Protein AF-A0A3R7FKB6-F1 (afdb_monomer_lite)

Sequence (105 aa):
MGIDKQRVDQPVPEHQLPFAADQFRVIVQFGAAAAMDGIWGDPGVAADKFTRWLGTHGSQAGAQICLWAEAGERRALVRRWREQPGEEEVFFVLQASAHDQNRSL

Structure (mmCIF, N/CA/C/O backbone):
data_AF-A0A3R7FKB6-F1
#
_entry.id   AF-A0A3R7FKB6-F1
#
loop_
_atom_site.group_PDB
_atom_site.id
_atom_site.type_symbol
_atom_site.label_atom_id
_atom_site.label_alt_id
_atom_site.label_comp_id
_atom_site.label_asym_id
_atom_site.label_entity_id
_atom_site.label_seq_id
_atom_site.pdbx_PDB_ins_code
_atom_site.Cartn_x
_atom_site.Cartn_y
_atom_site.Cartn_z
_atom_site.occupancy
_atom_site.B_iso_or_equiv
_atom_site.auth_seq_id
_atom_site.auth_comp_id
_atom_site.auth_asym_id
_atom_site.auth_atom_id
_atom_site.pdbx_PDB_model_num
ATOM 1 N N . MET A 1 1 ? 16.187 -20.036 -16.014 1.00 36.00 1 MET A N 1
ATOM 2 C CA . MET A 1 1 ? 16.572 -19.038 -14.997 1.00 36.00 1 MET A CA 1
ATOM 3 C C . MET A 1 1 ? 15.276 -18.577 -14.345 1.00 36.00 1 MET A C 1
ATOM 5 O O . MET A 1 1 ? 14.545 -17.801 -14.944 1.00 36.00 1 MET A O 1
ATOM 9 N N . GLY A 1 2 ? 14.881 -19.234 -13.253 1.00 39.19 2 GLY A N 1
ATOM 10 C CA . GLY A 1 2 ? 13.609 -18.964 -12.583 1.00 39.19 2 GLY A CA 1
ATOM 11 C C . GLY A 1 2 ? 13.776 -17.746 -11.692 1.00 39.19 2 GLY A C 1
ATOM 12 O O . GLY A 1 2 ? 14.672 -17.738 -10.856 1.00 39.19 2 GLY A O 1
ATOM 13 N N . ILE A 1 3 ? 12.966 -16.713 -11.904 1.00 45.75 3 ILE A N 1
ATOM 14 C CA . ILE A 1 3 ? 12.882 -15.599 -10.962 1.00 45.75 3 ILE A CA 1
ATOM 15 C C . ILE A 1 3 ? 12.294 -16.200 -9.688 1.00 45.75 3 ILE A C 1
ATOM 17 O O . ILE A 1 3 ? 11.154 -16.673 -9.701 1.00 45.75 3 ILE A O 1
ATOM 21 N N . ASP A 1 4 ? 13.101 -16.264 -8.636 1.00 41.62 4 ASP A N 1
ATOM 22 C CA . ASP A 1 4 ? 12.655 -16.689 -7.322 1.00 41.62 4 ASP A CA 1
ATOM 23 C C . ASP A 1 4 ? 11.637 -15.652 -6.821 1.00 41.62 4 ASP A C 1
ATOM 25 O O . ASP A 1 4 ? 11.969 -14.507 -6.521 1.00 41.62 4 ASP A O 1
ATOM 29 N N . LYS A 1 5 ? 10.352 -16.020 -6.875 1.00 47.97 5 LYS A N 1
ATOM 30 C CA . LYS A 1 5 ? 9.217 -15.180 -6.459 1.00 47.97 5 LYS A CA 1
ATOM 31 C C . LYS A 1 5 ? 9.012 -15.201 -4.936 1.00 47.97 5 LYS A C 1
ATOM 33 O O . LYS A 1 5 ? 7.956 -14.770 -4.471 1.00 47.97 5 LYS A O 1
ATOM 38 N N . GLN A 1 6 ? 9.950 -15.743 -4.157 1.00 45.22 6 GLN A N 1
ATOM 39 C CA . GLN A 1 6 ? 9.856 -15.767 -2.701 1.00 45.22 6 GLN A CA 1
ATOM 40 C C . GLN A 1 6 ? 10.429 -14.439 -2.199 1.00 45.22 6 GLN A C 1
ATOM 42 O O . GLN A 1 6 ? 11.625 -14.198 -2.216 1.00 45.22 6 GLN A O 1
ATOM 47 N N . ARG A 1 7 ? 9.608 -13.470 -1.815 1.00 44.50 7 ARG A N 1
ATOM 48 C CA . ARG A 1 7 ? 8.735 -13.556 -0.651 1.00 44.50 7 ARG A CA 1
ATOM 49 C C . ARG A 1 7 ? 7.666 -12.478 -0.812 1.00 44.50 7 ARG A C 1
ATOM 51 O O . ARG A 1 7 ? 7.950 -11.293 -0.671 1.00 44.50 7 ARG A O 1
ATOM 58 N N . VAL A 1 8 ? 6.431 -12.876 -1.114 1.00 47.88 8 VAL A N 1
ATOM 59 C CA . VAL A 1 8 ? 5.287 -12.034 -0.750 1.00 47.88 8 VAL A CA 1
ATOM 60 C C . VAL A 1 8 ? 5.267 -12.079 0.768 1.00 47.88 8 VAL A C 1
ATOM 62 O O . VAL A 1 8 ? 4.862 -13.087 1.348 1.00 47.88 8 VAL A O 1
ATOM 65 N N . ASP A 1 9 ? 5.826 -11.047 1.396 1.00 48.00 9 ASP A N 1
ATOM 66 C CA . ASP A 1 9 ? 5.759 -10.883 2.840 1.00 48.00 9 ASP A CA 1
ATOM 67 C C . ASP A 1 9 ? 4.288 -11.032 3.249 1.00 48.00 9 ASP A C 1
ATOM 69 O O . ASP A 1 9 ? 3.386 -10.502 2.579 1.00 48.00 9 ASP A O 1
ATOM 73 N N . GLN A 1 10 ? 4.053 -11.910 4.225 1.00 47.09 10 GLN A N 1
ATOM 74 C CA . GLN A 1 10 ? 2.728 -12.380 4.620 1.00 47.09 10 GLN A CA 1
ATOM 75 C C . GLN A 1 10 ? 1.744 -11.208 4.762 1.00 47.09 10 GLN A C 1
ATOM 77 O O . GLN A 1 10 ? 2.153 -10.091 5.081 1.00 47.09 10 GLN A O 1
ATOM 82 N N . PRO A 1 11 ? 0.428 -11.425 4.565 1.00 48.44 11 PRO A N 1
ATOM 83 C CA . PRO A 1 11 ? -0.544 -10.497 5.123 1.00 48.44 11 PRO A CA 1
ATOM 84 C C . PRO A 1 11 ? -0.200 -10.236 6.580 1.00 48.44 11 PRO A C 1
ATOM 86 O O . PRO A 1 11 ? -0.318 -11.148 7.387 1.00 48.44 11 PRO A O 1
ATOM 89 N N . VAL A 1 12 ? 0.230 -9.009 6.892 1.00 51.09 12 VAL A N 1
ATOM 90 C CA . VAL A 1 12 ? 0.241 -8.506 8.262 1.00 51.09 12 VAL A CA 1
ATOM 91 C C . VAL A 1 12 ? -1.210 -8.625 8.729 1.00 51.09 12 VAL A C 1
ATOM 93 O O . VAL A 1 12 ? -2.072 -7.939 8.169 1.00 51.09 12 VAL A O 1
ATOM 96 N N . PRO A 1 13 ? -1.529 -9.556 9.643 1.00 54.84 13 PRO A N 1
ATOM 97 C CA . PRO A 1 13 ? -2.880 -9.671 10.158 1.00 54.84 13 PRO A CA 1
ATOM 98 C C . PRO A 1 13 ? -3.232 -8.360 10.863 1.00 54.84 13 PRO A C 1
ATOM 100 O O . PRO A 1 13 ? -2.374 -7.751 11.496 1.00 54.84 13 PRO A O 1
ATOM 103 N N . GLU A 1 14 ? -4.493 -7.937 10.790 1.00 51.59 14 GLU A N 1
ATOM 104 C CA . GLU A 1 14 ? -4.990 -6.694 11.410 1.00 51.59 14 GLU A CA 1
ATOM 105 C C . GLU A 1 14 ? -4.574 -6.567 12.891 1.00 51.59 14 GLU A C 1
ATOM 107 O O . GLU A 1 14 ? -4.291 -5.476 13.376 1.00 51.59 14 GLU A O 1
ATOM 112 N N . HIS A 1 15 ? -4.423 -7.706 13.579 1.00 51.75 15 HIS A N 1
ATOM 113 C CA . HIS A 1 15 ? -3.933 -7.830 14.956 1.00 51.75 15 HIS A CA 1
ATOM 114 C C . HIS A 1 15 ? -2.479 -7.367 15.199 1.00 51.75 15 HIS A C 1
ATOM 116 O O . HIS A 1 15 ? -2.062 -7.301 16.352 1.00 51.75 15 HIS A O 1
ATOM 122 N N . GLN A 1 16 ? -1.691 -7.082 14.159 1.00 62.31 16 GLN A N 1
ATOM 123 C CA . GLN A 1 16 ? -0.327 -6.543 14.270 1.00 62.31 16 GLN A CA 1
ATOM 124 C C . GLN A 1 16 ? -0.257 -5.026 14.046 1.00 62.31 16 GLN A C 1
ATOM 126 O O . GLN A 1 16 ? 0.816 -4.436 14.183 1.00 62.31 16 GLN A O 1
ATOM 131 N N . LEU A 1 17 ? -1.377 -4.374 13.719 1.00 71.62 17 LEU A N 1
ATOM 132 C CA . LEU A 1 17 ? -1.410 -2.920 13.624 1.00 71.62 17 LEU A CA 1
ATOM 133 C C . LEU A 1 17 ? -1.345 -2.301 15.029 1.00 71.62 17 LEU A C 1
ATOM 135 O O . LEU A 1 17 ? -2.020 -2.773 15.945 1.00 71.62 17 LEU A O 1
ATOM 139 N N . PRO A 1 18 ? -0.597 -1.199 15.222 1.00 77.38 18 PRO A N 1
ATOM 140 C CA . PRO A 1 18 ? -0.532 -0.512 16.513 1.00 77.38 18 PRO A CA 1
ATOM 141 C C . PRO A 1 18 ? -1.837 0.229 16.873 1.00 77.38 18 PRO A C 1
ATOM 143 O O . PRO A 1 18 ? -1.913 0.877 17.917 1.00 77.38 18 PRO A O 1
ATOM 146 N N . PHE A 1 19 ? -2.852 0.186 16.003 1.00 80.00 19 PHE A N 1
ATOM 147 C CA . PHE A 1 19 ? -4.160 0.811 16.182 1.00 80.00 19 PHE A CA 1
ATOM 148 C C . PHE A 1 19 ? -5.231 0.100 15.340 1.00 80.00 19 PHE A C 1
ATOM 150 O O . PHE A 1 19 ? -4.916 -0.555 14.348 1.00 80.00 19 PHE A O 1
ATOM 157 N N . ALA A 1 20 ? -6.502 0.282 15.709 1.00 86.06 20 ALA A N 1
ATOM 158 C CA . ALA A 1 20 ? -7.635 -0.106 14.873 1.00 86.06 20 ALA A CA 1
ATOM 159 C C . ALA A 1 20 ? -7.742 0.857 13.682 1.00 86.06 20 ALA A C 1
ATOM 161 O O . ALA A 1 20 ? -8.033 2.039 13.874 1.00 86.06 20 ALA A O 1
ATOM 162 N N . ALA A 1 21 ? -7.438 0.361 12.483 1.00 87.81 21 ALA A N 1
ATOM 163 C CA . ALA A 1 21 ? -7.533 1.121 11.243 1.00 87.81 21 ALA A CA 1
ATOM 164 C C . ALA A 1 21 ? -8.994 1.282 10.805 1.00 87.81 21 ALA A C 1
ATOM 166 O O . ALA A 1 21 ? -9.780 0.347 10.947 1.00 87.81 21 ALA A O 1
ATOM 167 N N . ASP A 1 22 ? -9.346 2.448 10.265 1.00 92.12 22 ASP A N 1
ATOM 168 C CA . ASP A 1 22 ? -10.642 2.680 9.615 1.00 92.12 22 ASP A CA 1
ATOM 169 C C . ASP A 1 22 ? -10.538 2.618 8.084 1.00 92.12 22 ASP A C 1
ATOM 171 O O . ASP A 1 22 ? -11.531 2.361 7.399 1.00 92.12 22 ASP A O 1
ATOM 175 N N . GLN A 1 23 ? -9.333 2.827 7.545 1.00 93.88 23 GLN A N 1
ATOM 176 C CA . GLN A 1 23 ? -9.060 2.879 6.117 1.00 93.88 23 GLN A CA 1
ATOM 177 C C . GLN A 1 23 ? -7.702 2.267 5.780 1.00 93.88 23 GLN A C 1
ATOM 179 O O . GLN A 1 23 ? -6.756 2.262 6.568 1.00 93.88 23 GLN A O 1
ATOM 184 N N . PHE A 1 24 ? -7.604 1.775 4.552 1.00 92.00 24 PHE A N 1
ATOM 185 C CA . PHE A 1 24 ? -6.414 1.179 3.980 1.00 92.00 24 PHE A CA 1
ATOM 186 C C . PHE A 1 24 ? -6.142 1.799 2.619 1.00 92.00 24 PHE A C 1
ATOM 188 O O . PHE A 1 24 ? -7.004 1.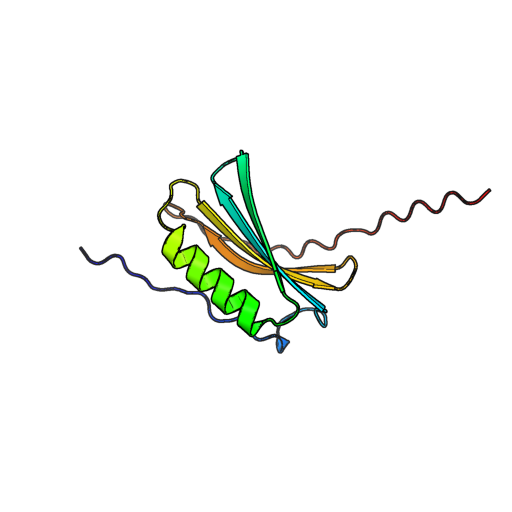789 1.738 1.00 92.00 24 PHE A O 1
ATOM 195 N N . ARG A 1 25 ? -4.932 2.317 2.429 1.00 93.06 25 ARG A N 1
ATOM 196 C CA . ARG A 1 25 ? -4.548 3.060 1.231 1.00 93.06 25 ARG A CA 1
ATOM 197 C C . ARG A 1 25 ? -3.423 2.353 0.500 1.00 93.06 25 ARG A C 1
ATOM 199 O O . ARG A 1 25 ? -2.373 2.099 1.085 1.00 93.06 25 ARG A O 1
ATOM 206 N N . VAL A 1 26 ? -3.619 2.049 -0.779 1.00 91.94 26 VAL A N 1
ATOM 207 C CA . VAL A 1 26 ? -2.551 1.538 -1.644 1.00 91.94 26 VAL A CA 1
ATOM 208 C C . VAL A 1 26 ? -2.067 2.664 -2.539 1.00 91.94 26 VAL A C 1
ATOM 210 O O . VAL A 1 26 ? -2.862 3.296 -3.228 1.00 91.94 26 VAL A O 1
ATOM 213 N N . ILE A 1 27 ? -0.757 2.883 -2.554 1.00 91.75 27 ILE A N 1
ATOM 214 C CA . ILE A 1 27 ? -0.098 3.867 -3.407 1.00 91.75 27 ILE A CA 1
ATOM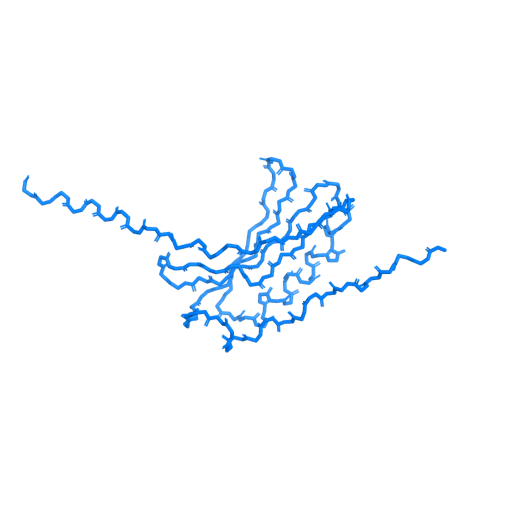 215 C C . ILE A 1 27 ? 0.916 3.132 -4.280 1.00 91.75 27 ILE A C 1
ATOM 217 O O . ILE A 1 27 ? 1.800 2.459 -3.753 1.00 91.75 27 ILE A O 1
ATOM 221 N N . VAL A 1 28 ? 0.805 3.273 -5.598 1.00 90.19 28 VAL A N 1
ATOM 222 C CA . VAL A 1 28 ? 1.819 2.839 -6.573 1.00 90.19 28 VAL A CA 1
ATOM 223 C C . VAL A 1 28 ? 2.568 4.072 -7.023 1.00 90.19 28 VAL A C 1
ATOM 225 O O . VAL A 1 28 ? 1.924 5.003 -7.477 1.00 90.19 28 VAL A O 1
ATOM 228 N N . GLN A 1 29 ? 3.888 4.087 -6.939 1.00 89.75 29 GLN A N 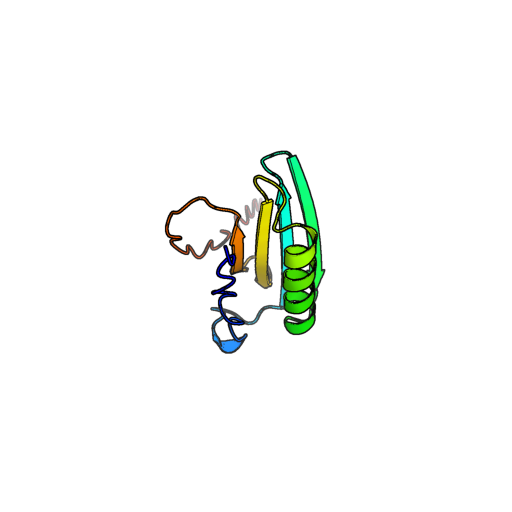1
ATOM 229 C CA . GLN A 1 29 ? 4.741 5.167 -7.414 1.00 89.75 29 GLN A CA 1
ATOM 230 C C . GLN A 1 29 ? 5.678 4.643 -8.497 1.00 89.75 29 GLN A C 1
ATOM 232 O O . GLN A 1 29 ? 6.245 3.564 -8.345 1.00 89.75 29 GLN A O 1
ATOM 237 N N . PHE A 1 30 ? 5.872 5.427 -9.555 1.00 84.44 30 PHE A N 1
ATOM 238 C CA . PHE A 1 30 ? 6.888 5.186 -10.580 1.00 84.44 30 PHE A CA 1
ATOM 239 C C . PHE A 1 30 ? 7.899 6.332 -10.550 1.00 84.44 30 PHE A C 1
ATOM 241 O O . PHE A 1 30 ? 7.609 7.439 -11.022 1.00 84.44 30 PHE A O 1
ATOM 248 N N . GLY A 1 31 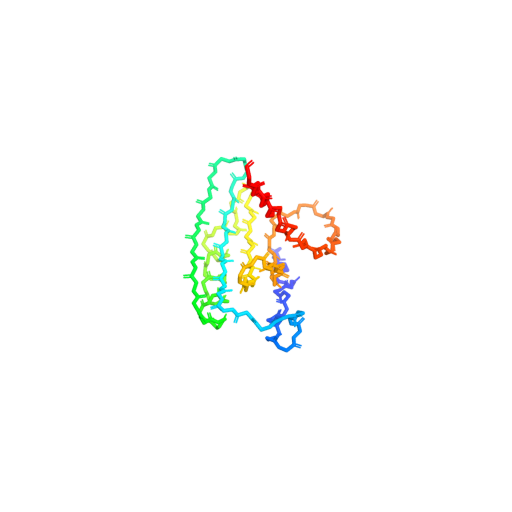? 9.070 6.098 -9.955 1.00 78.12 31 GLY A N 1
ATOM 249 C CA . GLY A 1 31 ? 10.054 7.160 -9.738 1.00 78.12 31 GLY A CA 1
ATOM 250 C C . GLY A 1 31 ? 9.454 8.366 -8.996 1.00 78.12 31 GLY A C 1
ATOM 251 O O . GLY A 1 31 ? 8.779 8.206 -7.984 1.00 78.12 31 GLY A O 1
ATOM 252 N N . ALA A 1 32 ? 9.694 9.583 -9.495 1.00 70.44 32 ALA A N 1
ATOM 253 C CA . ALA A 1 32 ? 9.319 10.827 -8.811 1.00 70.44 32 ALA A CA 1
ATOM 254 C C . ALA A 1 32 ? 7.944 11.416 -9.193 1.00 70.44 32 ALA A C 1
ATOM 256 O O . ALA A 1 32 ? 7.553 12.425 -8.612 1.00 70.44 32 ALA A O 1
ATOM 257 N N . ALA A 1 33 ? 7.232 10.866 -10.186 1.00 57.66 33 ALA A N 1
ATOM 258 C CA . ALA A 1 33 ? 6.233 11.661 -10.916 1.00 57.66 33 ALA A CA 1
ATOM 259 C C . ALA A 1 33 ? 4.818 11.069 -11.011 1.00 57.66 33 ALA A C 1
ATOM 261 O O . ALA A 1 33 ? 3.864 11.837 -11.105 1.00 57.66 33 ALA A O 1
ATOM 262 N N . ALA A 1 34 ? 4.645 9.744 -10.991 1.00 63.19 34 ALA A N 1
ATOM 263 C CA . ALA A 1 34 ? 3.329 9.133 -11.196 1.00 63.19 34 ALA A CA 1
ATOM 264 C C . ALA A 1 34 ? 2.927 8.290 -9.992 1.00 63.19 34 ALA A C 1
ATOM 266 O O . ALA A 1 34 ? 3.607 7.313 -9.676 1.00 63.19 34 ALA A O 1
ATOM 267 N N . ALA A 1 35 ? 1.821 8.677 -9.349 1.00 77.88 35 ALA A N 1
ATOM 268 C CA . ALA A 1 35 ? 1.215 7.926 -8.266 1.00 77.88 35 ALA A CA 1
ATOM 269 C C . ALA A 1 35 ? -0.192 7.445 -8.653 1.00 77.88 35 ALA A C 1
ATOM 271 O O . ALA A 1 35 ? -1.047 8.263 -8.988 1.00 77.88 35 ALA A O 1
ATOM 272 N N . MET A 1 36 ? -0.438 6.135 -8.604 1.00 86.56 36 MET A N 1
ATOM 273 C CA . MET A 1 36 ? -1.803 5.607 -8.512 1.00 86.56 36 MET A CA 1
ATOM 274 C C . MET A 1 36 ? -2.160 5.480 -7.039 1.00 86.56 36 MET A C 1
ATOM 276 O O . MET A 1 36 ? -1.333 5.037 -6.245 1.00 86.56 36 MET A O 1
ATOM 280 N N . ASP A 1 37 ? -3.382 5.851 -6.687 1.00 90.62 37 ASP A N 1
ATOM 281 C CA . ASP A 1 37 ? -3.848 5.909 -5.308 1.00 90.62 37 ASP A CA 1
ATOM 282 C C . ASP A 1 37 ? -5.254 5.318 -5.210 1.00 90.62 37 ASP A C 1
ATOM 284 O O . ASP A 1 37 ? -6.113 5.584 -6.055 1.00 90.62 37 ASP A O 1
ATOM 288 N N . GLY A 1 38 ? -5.474 4.483 -4.202 1.00 93.62 38 GLY A N 1
ATOM 289 C CA . GLY A 1 38 ? -6.776 3.919 -3.889 1.00 93.62 38 GLY A CA 1
ATOM 290 C C . GLY A 1 38 ? -6.931 3.712 -2.390 1.00 93.62 38 GLY A C 1
ATOM 291 O O . GLY A 1 38 ? -5.979 3.338 -1.709 1.00 93.62 38 GLY A O 1
ATOM 292 N N . ILE A 1 39 ? -8.144 3.952 -1.896 1.00 94.56 39 ILE A N 1
ATOM 293 C CA . ILE A 1 39 ? -8.507 3.864 -0.480 1.00 94.56 39 ILE A CA 1
ATOM 294 C C . ILE A 1 39 ? -9.682 2.896 -0.335 1.00 94.56 39 ILE A C 1
ATOM 296 O O . ILE A 1 39 ? -10.636 2.946 -1.117 1.00 94.56 39 ILE A O 1
ATOM 300 N N . TRP A 1 40 ? -9.619 2.023 0.668 1.00 94.19 40 TRP A N 1
ATOM 301 C CA . TRP A 1 40 ? -10.650 1.036 0.983 1.00 94.19 40 TRP A CA 1
ATOM 302 C C . TRP A 1 40 ? -10.864 0.940 2.492 1.00 94.19 40 TRP A C 1
ATOM 304 O O . TRP A 1 40 ? -9.909 1.005 3.255 1.00 94.19 40 TRP A O 1
ATOM 314 N N . GLY A 1 41 ? -12.110 0.744 2.924 1.00 91.06 41 GLY A N 1
ATOM 315 C CA . GLY A 1 41 ? -12.434 0.496 4.338 1.00 91.06 41 GLY A CA 1
ATOM 316 C C . GLY A 1 41 ? -12.242 -0.960 4.777 1.00 91.06 41 GLY A C 1
ATOM 317 O O . GLY A 1 41 ? -12.342 -1.255 5.959 1.00 91.06 41 GLY A O 1
ATOM 318 N N . ASP A 1 42 ? -11.982 -1.872 3.834 1.00 87.81 42 ASP A N 1
ATOM 319 C CA . ASP A 1 42 ? -11.783 -3.296 4.107 1.00 87.81 42 ASP A CA 1
ATOM 320 C C . ASP A 1 42 ? -10.317 -3.703 3.836 1.00 87.81 42 ASP A C 1
ATOM 322 O O . ASP A 1 42 ? -9.815 -3.476 2.723 1.00 87.81 42 ASP A O 1
ATOM 326 N N . PRO A 1 43 ? -9.621 -4.312 4.816 1.00 85.06 43 PRO A N 1
ATOM 327 C CA . PRO A 1 43 ? -8.221 -4.708 4.670 1.00 85.06 43 PRO A CA 1
ATOM 328 C C . PRO A 1 43 ? -8.008 -5.828 3.655 1.00 85.06 43 PRO A C 1
ATOM 330 O O . PRO A 1 43 ? -6.979 -5.848 2.976 1.00 85.06 43 PRO A O 1
ATOM 333 N N . GLY A 1 44 ? -8.958 -6.758 3.534 1.00 83.88 44 GLY A N 1
ATOM 334 C CA . GLY A 1 44 ? -8.907 -7.847 2.561 1.00 83.88 44 GLY A CA 1
ATOM 335 C C . GLY A 1 44 ? -8.977 -7.312 1.134 1.00 83.88 44 GLY A C 1
ATOM 336 O O . GLY A 1 44 ? -8.142 -7.655 0.297 1.00 83.88 44 GLY A O 1
ATOM 337 N N . VAL A 1 45 ? -9.895 -6.378 0.876 1.00 90.00 45 VAL A N 1
ATOM 338 C CA . VAL A 1 45 ? -10.008 -5.699 -0.421 1.00 90.00 45 VAL A CA 1
ATOM 339 C C . VAL A 1 45 ? -8.741 -4.901 -0.733 1.00 90.00 45 VAL A C 1
ATOM 341 O O . VAL A 1 45 ? -8.234 -4.980 -1.853 1.00 90.00 45 VAL A O 1
ATOM 344 N N . ALA A 1 46 ? -8.197 -4.156 0.231 1.00 89.12 46 ALA A N 1
ATOM 345 C CA . ALA A 1 46 ? -6.967 -3.390 0.027 1.00 89.12 46 ALA A CA 1
ATOM 346 C C . ALA A 1 46 ? -5.757 -4.297 -0.260 1.00 89.12 46 ALA A C 1
ATOM 348 O O . ALA A 1 46 ? -4.960 -4.004 -1.156 1.00 89.12 46 ALA A O 1
ATOM 349 N N . ALA A 1 47 ? -5.642 -5.429 0.440 1.00 85.56 47 ALA A N 1
ATOM 350 C CA . ALA A 1 47 ? -4.613 -6.435 0.191 1.00 85.56 47 ALA A CA 1
ATOM 351 C C . ALA A 1 47 ? -4.742 -7.061 -1.208 1.00 85.56 47 ALA A C 1
ATOM 353 O O . ALA A 1 47 ? -3.747 -7.175 -1.926 1.00 85.56 47 ALA A O 1
ATOM 354 N N . ASP A 1 48 ? -5.959 -7.393 -1.640 1.00 85.94 48 ASP A N 1
ATOM 355 C CA . ASP A 1 48 ? -6.214 -7.895 -2.992 1.00 85.94 48 ASP A CA 1
ATOM 356 C C . ASP A 1 48 ? -5.823 -6.868 -4.060 1.00 85.94 48 ASP A C 1
ATOM 358 O O . ASP A 1 48 ? -5.243 -7.214 -5.096 1.00 85.94 48 ASP A O 1
ATOM 362 N N . LYS A 1 49 ? -6.122 -5.586 -3.824 1.00 90.19 49 LYS A N 1
ATOM 363 C CA . LYS A 1 49 ? -5.754 -4.492 -4.733 1.00 90.19 49 LYS A CA 1
ATOM 364 C C . LYS A 1 49 ? -4.250 -4.300 -4.793 1.00 90.19 49 LYS A C 1
ATOM 366 O O . LYS A 1 49 ? -3.719 -4.200 -5.898 1.00 90.19 49 LYS A O 1
ATOM 371 N N . PHE A 1 50 ? -3.571 -4.355 -3.650 1.00 87.31 50 PHE A N 1
ATOM 372 C CA . PHE A 1 50 ? -2.114 -4.368 -3.581 1.00 87.31 50 PHE A CA 1
ATOM 373 C C . PHE A 1 50 ? -1.529 -5.494 -4.443 1.00 87.31 50 PHE A C 1
ATOM 375 O O . PHE A 1 50 ? -0.704 -5.228 -5.313 1.00 87.31 50 PHE A O 1
ATOM 382 N N . THR A 1 51 ? -1.993 -6.737 -4.279 1.00 85.56 51 THR A N 1
ATOM 383 C CA . THR A 1 51 ? -1.489 -7.884 -5.053 1.00 85.56 51 THR A CA 1
ATOM 384 C C . THR A 1 51 ? -1.774 -7.753 -6.548 1.00 85.56 51 THR A C 1
ATOM 386 O O . THR A 1 51 ? -0.915 -8.073 -7.370 1.00 85.56 51 THR A O 1
ATOM 389 N N . ARG A 1 52 ? -2.956 -7.259 -6.932 1.00 87.50 52 ARG A N 1
ATOM 390 C CA . ARG A 1 52 ? -3.285 -7.027 -8.347 1.00 87.50 52 ARG A CA 1
ATOM 391 C C . ARG A 1 52 ? -2.397 -5.953 -8.962 1.00 87.50 52 ARG A C 1
ATOM 393 O O . ARG A 1 52 ? -1.863 -6.164 -10.043 1.00 87.50 52 ARG A O 1
ATOM 400 N N . TRP A 1 53 ? -2.219 -4.824 -8.282 1.00 90.25 53 TRP A N 1
ATOM 401 C CA . TRP A 1 53 ? -1.352 -3.751 -8.764 1.00 90.25 53 TRP A CA 1
ATOM 402 C C . TRP A 1 53 ? 0.110 -4.174 -8.802 1.00 90.25 53 TRP A C 1
ATOM 404 O O . TRP A 1 53 ? 0.800 -3.834 -9.755 1.00 90.25 53 TRP A O 1
ATOM 414 N N . LEU A 1 54 ? 0.557 -4.998 -7.855 1.00 85.06 54 LEU A N 1
ATOM 415 C CA . LEU A 1 54 ? 1.862 -5.647 -7.914 1.00 85.06 54 LEU A CA 1
ATOM 416 C C . LEU A 1 54 ? 2.016 -6.522 -9.161 1.00 85.06 54 LEU A C 1
ATOM 418 O O . LEU A 1 54 ? 3.019 -6.414 -9.858 1.00 85.06 54 LEU A O 1
ATOM 422 N N . GLY A 1 55 ? 1.022 -7.347 -9.486 1.00 82.38 55 GLY A N 1
ATOM 423 C CA . GLY A 1 55 ? 1.052 -8.168 -10.699 1.00 82.38 55 GLY A CA 1
ATOM 424 C C . GLY A 1 55 ? 1.084 -7.352 -11.996 1.00 82.38 55 GLY A C 1
ATOM 425 O O . GLY A 1 55 ? 1.722 -7.769 -12.958 1.00 82.38 55 GLY A O 1
ATOM 426 N N . THR A 1 56 ? 0.421 -6.193 -12.020 1.00 88.88 56 THR A N 1
ATOM 427 C CA . THR A 1 56 ? 0.333 -5.333 -13.212 1.00 88.88 56 THR A CA 1
ATOM 428 C C . THR A 1 56 ? 1.534 -4.398 -13.369 1.00 88.88 56 THR A C 1
ATOM 430 O O . THR A 1 56 ? 1.996 -4.172 -14.484 1.00 88.88 56 THR A O 1
ATOM 433 N N . HIS A 1 57 ? 2.029 -3.835 -12.267 1.00 85.94 57 HIS A N 1
ATOM 434 C CA . HIS A 1 57 ? 2.980 -2.718 -12.262 1.00 85.94 57 HIS A CA 1
ATOM 435 C C . HIS A 1 57 ? 4.336 -3.074 -11.649 1.00 85.94 57 HIS A C 1
ATOM 437 O O . HIS A 1 57 ? 5.304 -2.338 -11.821 1.00 85.94 57 HIS A O 1
ATOM 443 N N . GLY A 1 58 ? 4.435 -4.212 -10.962 1.00 83.12 58 GLY A N 1
ATOM 444 C CA . GLY A 1 58 ? 5.625 -4.623 -10.221 1.00 83.12 58 GLY A CA 1
ATOM 445 C C . GLY A 1 58 ? 6.830 -5.032 -11.069 1.00 83.12 58 GLY A C 1
ATOM 446 O O . GLY A 1 58 ? 7.839 -5.464 -10.538 1.00 83.12 58 GLY A O 1
ATOM 447 N N . SER A 1 59 ? 6.762 -4.949 -12.391 1.00 82.69 59 SER A N 1
ATOM 448 C CA . SER A 1 59 ? 7.944 -5.111 -13.250 1.00 82.69 59 SER A CA 1
ATOM 449 C C . SER A 1 59 ? 8.373 -3.800 -13.901 1.00 82.69 59 SER A C 1
ATOM 451 O O . SER A 1 59 ? 9.259 -3.800 -14.751 1.00 82.69 59 SER A O 1
ATOM 453 N N . GLN A 1 60 ? 7.693 -2.693 -13.596 1.00 84.00 60 GLN A N 1
ATOM 454 C CA . GLN A 1 60 ? 8.035 -1.393 -14.154 1.00 84.00 60 GLN A CA 1
ATOM 455 C C . GLN A 1 60 ? 9.226 -0.816 -13.386 1.00 84.00 60 GLN A C 1
ATOM 457 O O . GLN A 1 60 ? 9.235 -0.822 -12.157 1.00 84.00 60 GLN A O 1
ATOM 462 N N . ALA A 1 61 ? 10.214 -0.308 -14.124 1.00 82.12 61 ALA A N 1
ATOM 463 C CA . ALA A 1 61 ? 11.441 0.217 -13.542 1.00 82.12 61 ALA A CA 1
ATOM 464 C C . ALA A 1 61 ? 11.148 1.337 -12.534 1.00 82.12 61 ALA A C 1
ATOM 466 O O . ALA A 1 61 ? 10.459 2.311 -12.855 1.00 82.12 61 ALA A O 1
ATOM 467 N N . GLY A 1 62 ? 11.679 1.198 -11.319 1.00 81.69 62 GLY A N 1
ATOM 468 C CA . GLY A 1 62 ? 11.465 2.177 -10.250 1.00 81.69 62 GLY A CA 1
ATOM 469 C C . GLY A 1 62 ? 10.040 2.182 -9.691 1.00 81.69 62 GLY A C 1
ATOM 470 O O . GLY A 1 62 ? 9.620 3.188 -9.110 1.00 81.69 62 GLY A O 1
ATOM 471 N N . ALA A 1 63 ? 9.293 1.088 -9.875 1.00 85.56 63 ALA A N 1
ATOM 472 C CA .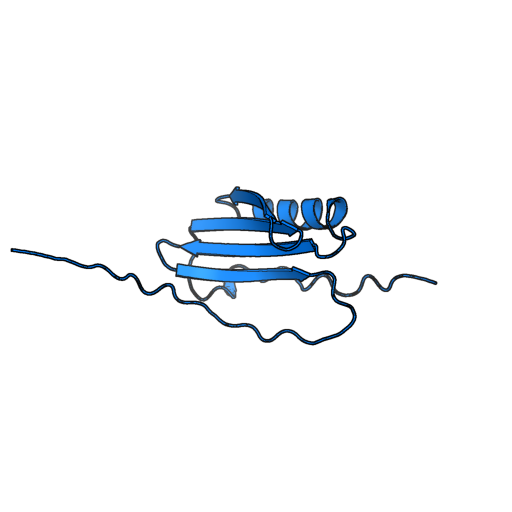 ALA A 1 63 ? 7.998 0.901 -9.247 1.00 85.56 63 ALA A CA 1
ATOM 473 C C . ALA A 1 63 ? 8.147 0.636 -7.741 1.00 85.56 63 ALA A C 1
ATOM 475 O O . ALA A 1 63 ? 8.939 -0.195 -7.286 1.00 85.56 63 ALA A O 1
ATOM 476 N N . GLN A 1 64 ? 7.318 1.323 -6.964 1.00 88.44 64 GLN A N 1
ATOM 477 C CA . GLN A 1 64 ? 7.132 1.100 -5.539 1.00 88.44 64 GLN A CA 1
ATOM 478 C C . GLN A 1 64 ? 5.639 1.012 -5.257 1.00 88.44 64 GLN A C 1
ATOM 480 O O . GLN A 1 64 ? 4.869 1.839 -5.725 1.00 88.44 64 GLN A O 1
ATOM 485 N N . ILE A 1 65 ? 5.221 0.025 -4.477 1.00 88.12 65 ILE A N 1
ATOM 486 C CA . ILE A 1 65 ? 3.828 -0.150 -4.078 1.00 88.12 65 ILE A CA 1
ATOM 487 C C . ILE A 1 65 ? 3.790 -0.224 -2.563 1.00 88.12 65 ILE A C 1
ATOM 489 O O . ILE A 1 65 ? 4.459 -1.060 -1.962 1.00 88.12 65 ILE A O 1
ATOM 493 N N . CYS A 1 66 ? 3.008 0.640 -1.935 1.00 89.69 66 CYS A N 1
ATOM 494 C CA . CYS A 1 66 ? 2.844 0.684 -0.490 1.00 89.69 66 CYS A CA 1
ATOM 495 C C . CYS A 1 66 ? 1.376 0.485 -0.136 1.00 89.69 66 CYS A C 1
ATOM 497 O O . CYS A 1 66 ? 0.521 1.132 -0.726 1.00 89.69 66 CYS A O 1
ATOM 499 N N . LEU A 1 67 ? 1.103 -0.370 0.842 1.00 88.56 67 LEU A N 1
ATOM 500 C CA . LEU A 1 67 ? -0.179 -0.491 1.521 1.00 88.56 67 LEU A CA 1
ATOM 501 C C . LEU A 1 67 ? -0.032 0.118 2.914 1.00 88.56 67 LEU A C 1
ATOM 503 O O . LEU A 1 67 ? 0.794 -0.336 3.708 1.00 88.56 67 LEU A O 1
ATOM 507 N N . TRP A 1 68 ? -0.849 1.116 3.204 1.00 90.44 68 TRP A N 1
ATOM 508 C CA . TRP A 1 68 ? -0.921 1.813 4.479 1.00 90.44 68 TRP A CA 1
ATOM 509 C C . TRP A 1 68 ? -2.232 1.481 5.182 1.00 90.44 68 TRP A C 1
ATOM 511 O O . TRP A 1 68 ? -3.260 1.327 4.530 1.00 90.44 68 TRP A O 1
ATOM 521 N N . ALA A 1 69 ? -2.181 1.389 6.504 1.00 90.00 69 ALA A N 1
ATOM 522 C CA . ALA A 1 69 ? -3.334 1.418 7.386 1.00 90.00 69 ALA A CA 1
ATOM 523 C C . ALA A 1 69 ? -3.430 2.829 7.960 1.00 90.00 69 ALA A C 1
ATOM 525 O O . ALA A 1 69 ? -2.409 3.383 8.373 1.00 90.00 69 ALA A O 1
ATOM 526 N N . GLU A 1 70 ? -4.625 3.398 7.984 1.00 90.31 70 GLU A N 1
ATOM 527 C CA . GLU A 1 70 ? -4.901 4.762 8.426 1.00 90.31 70 GLU A CA 1
ATOM 528 C C . GLU A 1 70 ? -6.023 4.746 9.484 1.00 90.31 70 GLU A C 1
ATOM 530 O O . GLU A 1 70 ? -6.891 3.870 9.472 1.00 90.31 70 GLU A O 1
ATOM 535 N N . ALA A 1 71 ? -5.936 5.652 10.463 1.00 90.50 71 ALA A N 1
ATOM 536 C CA . ALA A 1 71 ? -6.955 5.894 11.489 1.00 90.50 71 ALA A CA 1
ATOM 537 C C . ALA A 1 71 ? -6.847 7.334 12.007 1.00 90.50 71 ALA A C 1
ATOM 539 O O . ALA A 1 71 ? -6.005 7.644 12.866 1.00 90.50 71 ALA A O 1
ATOM 540 N N . GLY A 1 72 ? -7.695 8.226 11.492 1.00 87.12 72 GLY A N 1
ATOM 541 C CA . GLY A 1 72 ? -7.546 9.666 11.712 1.00 87.12 72 GLY A CA 1
ATOM 542 C C . GLY A 1 72 ? -6.172 10.149 11.233 1.00 87.12 72 GLY A C 1
ATOM 543 O O . GLY A 1 72 ? -5.812 9.969 10.077 1.00 87.12 72 GLY A O 1
ATOM 544 N N . GLU A 1 73 ? -5.372 10.722 12.131 1.00 84.81 73 GLU A N 1
ATOM 545 C CA . GLU A 1 73 ? -4.021 11.218 11.812 1.00 84.81 73 GLU A CA 1
ATOM 546 C C . GLU A 1 73 ? -2.929 10.144 11.947 1.00 84.81 73 GLU A C 1
ATOM 548 O O . GLU A 1 73 ? -1.751 10.386 11.678 1.00 84.81 73 GLU A O 1
ATOM 553 N N . ARG A 1 74 ? -3.290 8.929 12.368 1.00 84.75 74 ARG A N 1
ATOM 554 C CA . ARG A 1 74 ? -2.342 7.819 12.484 1.00 84.75 74 ARG A CA 1
ATOM 555 C C . ARG A 1 74 ? -2.254 7.075 11.162 1.00 84.75 74 ARG A C 1
ATOM 557 O O . ARG A 1 74 ? -3.272 6.761 10.556 1.00 84.75 74 ARG A O 1
ATOM 564 N N . ARG A 1 75 ? -1.030 6.727 10.763 1.00 86.75 75 ARG A N 1
ATOM 565 C CA . ARG A 1 75 ? -0.769 5.830 9.637 1.00 86.75 75 ARG A CA 1
ATOM 566 C C . ARG A 1 75 ? 0.337 4.837 9.965 1.00 86.75 75 ARG A C 1
ATOM 568 O O . ARG A 1 75 ? 1.302 5.182 10.645 1.00 86.75 75 ARG A O 1
ATOM 575 N N . ALA A 1 76 ? 0.214 3.618 9.465 1.00 86.19 76 ALA A N 1
ATOM 576 C CA . ALA A 1 76 ? 1.221 2.571 9.588 1.00 86.19 76 ALA A CA 1
ATOM 577 C C . ALA A 1 76 ? 1.435 1.900 8.230 1.00 86.19 76 ALA A C 1
ATOM 579 O O . ALA A 1 76 ? 0.474 1.610 7.519 1.00 86.19 76 ALA A O 1
ATOM 580 N N . LEU A 1 77 ? 2.694 1.662 7.859 1.00 84.31 77 LEU A N 1
ATOM 581 C CA . LEU A 1 77 ? 3.014 0.901 6.656 1.00 84.31 77 LEU A CA 1
ATOM 582 C C . LEU A 1 77 ? 2.720 -0.576 6.928 1.00 84.31 77 LEU A C 1
ATOM 584 O O . LEU A 1 77 ? 3.354 -1.179 7.788 1.00 84.31 77 LEU A O 1
ATOM 588 N N . VAL A 1 78 ? 1.760 -1.141 6.202 1.00 86.38 78 VAL A N 1
ATOM 589 C CA . VAL A 1 78 ? 1.341 -2.543 6.341 1.00 86.38 78 VAL A CA 1
ATOM 590 C C . VAL A 1 78 ? 2.180 -3.426 5.440 1.00 86.38 78 VAL A C 1
ATOM 592 O O . VAL A 1 78 ? 2.695 -4.449 5.871 1.00 86.38 78 VAL A O 1
ATOM 595 N N . ARG A 1 79 ? 2.312 -3.041 4.167 1.00 82.62 79 ARG A N 1
ATOM 596 C CA . ARG A 1 79 ? 3.166 -3.739 3.206 1.00 82.62 79 ARG A CA 1
ATOM 597 C C . ARG A 1 79 ? 3.842 -2.750 2.292 1.00 82.62 79 ARG A C 1
ATOM 599 O O . ARG A 1 79 ? 3.275 -1.724 1.924 1.00 82.62 79 ARG A O 1
ATOM 606 N N . ARG A 1 80 ? 5.035 -3.110 1.855 1.00 85.75 80 ARG A N 1
ATOM 607 C CA . ARG A 1 80 ? 5.725 -2.428 0.777 1.00 85.75 80 ARG A CA 1
ATOM 608 C C . ARG A 1 80 ? 6.298 -3.467 -0.160 1.00 85.75 80 ARG A C 1
ATOM 610 O O . ARG A 1 80 ? 6.792 -4.505 0.261 1.00 85.75 80 ARG A O 1
ATOM 617 N N . TRP A 1 81 ? 6.218 -3.159 -1.437 1.00 83.88 81 TRP A N 1
ATOM 618 C CA . TRP A 1 81 ? 6.995 -3.801 -2.465 1.00 83.88 81 TRP A CA 1
ATOM 619 C C . TRP A 1 81 ? 7.764 -2.714 -3.212 1.00 83.88 81 TRP A C 1
ATOM 621 O O . TRP A 1 81 ? 7.240 -1.628 -3.467 1.00 83.88 81 TRP A O 1
ATOM 631 N N . ARG A 1 82 ? 9.017 -2.995 -3.542 1.00 81.94 82 ARG A N 1
ATOM 632 C CA . ARG A 1 82 ? 9.853 -2.146 -4.381 1.00 81.94 82 ARG A CA 1
ATOM 633 C C . ARG A 1 82 ? 10.678 -3.065 -5.266 1.00 81.94 82 ARG A C 1
ATOM 635 O O . ARG A 1 82 ? 11.243 -4.038 -4.771 1.00 81.94 82 ARG A O 1
ATOM 642 N N . GLU A 1 83 ? 10.782 -2.745 -6.546 1.00 67.12 83 GLU A N 1
ATOM 643 C CA . GLU A 1 83 ? 11.822 -3.339 -7.381 1.00 67.12 83 GLU A CA 1
ATOM 644 C C . GLU A 1 83 ? 13.182 -2.807 -6.891 1.00 67.12 83 GLU A C 1
ATOM 646 O O . GLU A 1 83 ? 13.504 -1.638 -7.098 1.00 67.12 83 GLU A O 1
ATOM 651 N N . GLN A 1 84 ? 13.963 -3.627 -6.179 1.00 61.31 84 GLN A N 1
ATOM 652 C CA . GLN A 1 84 ? 15.346 -3.299 -5.815 1.00 61.31 84 GLN A CA 1
ATOM 653 C C . GLN A 1 84 ? 16.318 -4.341 -6.382 1.00 61.31 84 GLN A C 1
ATOM 655 O O . GLN A 1 84 ? 16.130 -5.534 -6.129 1.00 61.31 84 GLN A O 1
ATOM 660 N N . PRO A 1 85 ? 17.417 -3.932 -7.041 1.00 46.06 85 PRO A N 1
ATOM 661 C CA . PRO A 1 85 ? 18.638 -4.724 -7.067 1.00 46.06 85 PRO A CA 1
ATOM 662 C C . PRO A 1 85 ? 19.313 -4.641 -5.684 1.00 46.06 85 PRO A C 1
ATOM 664 O O . PRO A 1 85 ? 20.149 -3.781 -5.455 1.00 46.06 85 PRO A O 1
ATOM 667 N N . GLY A 1 86 ? 18.900 -5.519 -4.763 1.00 45.03 86 GLY A N 1
ATOM 668 C CA . GLY A 1 86 ? 19.589 -5.855 -3.507 1.00 45.03 86 GLY A CA 1
ATOM 669 C C . GLY A 1 86 ? 19.895 -4.725 -2.511 1.00 45.03 86 GLY A C 1
ATOM 670 O O . GLY A 1 86 ? 21.006 -4.223 -2.524 1.00 45.03 86 GLY A O 1
ATOM 671 N N . GLU A 1 87 ? 18.989 -4.439 -1.564 1.00 43.06 87 GLU A N 1
ATOM 672 C CA . GLU A 1 87 ? 19.349 -4.045 -0.182 1.00 43.06 87 GLU A CA 1
ATOM 673 C C . GLU A 1 87 ? 18.138 -4.111 0.780 1.00 43.06 87 GLU A C 1
ATOM 675 O O . GLU A 1 87 ? 16.987 -3.944 0.362 1.00 43.06 87 GLU A O 1
ATOM 680 N N . GLU A 1 88 ? 18.416 -4.397 2.060 1.00 44.41 88 GLU A N 1
ATOM 681 C CA . GLU A 1 88 ? 17.486 -4.604 3.190 1.00 44.41 88 GLU A CA 1
ATOM 682 C C . GLU A 1 88 ? 16.632 -3.371 3.549 1.00 44.41 88 GLU A C 1
ATOM 684 O O . GLU A 1 88 ? 17.082 -2.229 3.473 1.00 44.41 88 GLU A O 1
ATOM 689 N N . GLU A 1 89 ? 15.397 -3.595 4.019 1.00 46.88 89 GLU A N 1
ATOM 690 C CA . GLU A 1 89 ? 14.499 -2.525 4.474 1.00 46.88 89 GLU A CA 1
ATOM 691 C C . GLU A 1 89 ? 14.332 -2.478 5.999 1.00 46.88 89 GLU A C 1
ATOM 693 O O . GLU A 1 89 ? 13.867 -3.426 6.628 1.00 46.88 89 GLU A O 1
ATOM 698 N N . VAL A 1 90 ? 14.630 -1.308 6.572 1.00 37.78 90 VAL A N 1
ATOM 699 C CA . VAL A 1 90 ? 14.281 -0.912 7.944 1.00 37.78 90 VAL A CA 1
ATOM 700 C C . VAL A 1 90 ? 12.889 -0.265 7.946 1.00 37.78 90 VAL A C 1
ATOM 702 O O . VA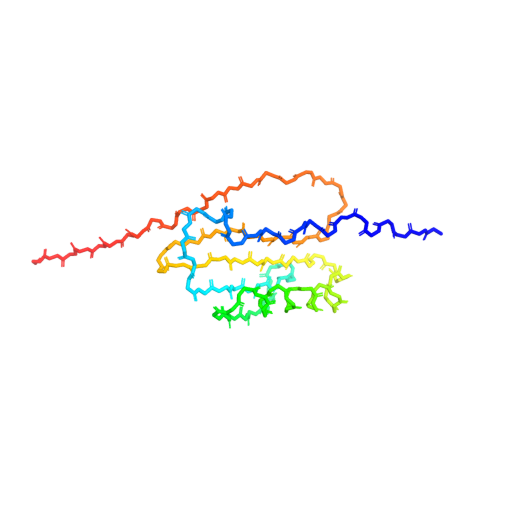L A 1 90 ? 12.633 0.675 7.189 1.00 37.78 90 VAL A O 1
ATOM 705 N N . PHE A 1 91 ? 11.990 -0.741 8.812 1.00 44.25 91 PHE A N 1
ATOM 706 C CA . PHE A 1 91 ? 10.635 -0.202 8.980 1.00 44.25 91 PHE A CA 1
ATOM 707 C C . PHE A 1 91 ? 10.611 0.930 10.019 1.00 44.25 91 PHE A C 1
ATOM 709 O O . PHE A 1 91 ? 11.043 0.743 11.155 1.00 44.25 91 PHE A O 1
ATOM 716 N N . PHE A 1 92 ? 10.044 2.087 9.657 1.00 42.12 92 PHE A N 1
ATOM 717 C CA . PHE A 1 92 ? 9.760 3.190 10.582 1.00 42.12 92 PHE A CA 1
ATOM 718 C C . PHE A 1 92 ? 8.246 3.419 10.683 1.00 42.12 92 PHE A C 1
ATOM 720 O O . PHE A 1 92 ? 7.566 3.578 9.668 1.00 42.12 92 PHE A O 1
ATOM 727 N N . VAL A 1 93 ? 7.716 3.483 11.907 1.00 44.59 93 VAL A N 1
ATOM 728 C CA . VAL A 1 93 ? 6.356 3.975 12.174 1.00 44.59 93 VAL A CA 1
ATOM 729 C C . VAL A 1 93 ? 6.402 5.501 12.135 1.00 44.59 93 VAL A C 1
ATOM 731 O O . VAL A 1 93 ? 6.945 6.134 13.037 1.00 44.59 93 VAL A O 1
ATOM 734 N N . LEU A 1 94 ? 5.852 6.105 11.081 1.00 46.00 94 LEU A N 1
ATOM 735 C CA . LEU A 1 94 ? 5.678 7.555 11.010 1.00 46.00 94 LEU A CA 1
ATOM 736 C C . LEU A 1 94 ? 4.381 7.933 11.730 1.00 46.00 94 LEU A C 1
ATOM 738 O O . LEU A 1 94 ? 3.306 7.876 11.135 1.00 46.00 94 LEU A O 1
ATOM 742 N N . GLN A 1 95 ? 4.473 8.350 12.994 1.00 42.06 95 GLN A N 1
ATOM 743 C CA . GLN A 1 95 ? 3.386 9.109 13.612 1.00 42.06 95 GLN A CA 1
ATOM 744 C C . GLN A 1 95 ? 3.337 10.475 12.920 1.00 42.06 95 GLN A C 1
ATOM 746 O O . GLN A 1 95 ? 4.304 11.233 12.987 1.00 42.06 95 GLN A O 1
ATOM 751 N N . ALA A 1 96 ? 2.253 10.781 12.202 1.00 44.44 96 ALA A N 1
ATOM 752 C CA . ALA A 1 96 ? 2.042 12.151 11.766 1.00 44.44 96 ALA A CA 1
ATOM 753 C C . ALA A 1 96 ? 1.704 12.957 13.022 1.00 44.44 96 ALA A C 1
ATOM 755 O O . ALA A 1 96 ? 0.675 12.730 13.656 1.00 44.44 96 ALA A O 1
ATOM 756 N N . SER A 1 97 ? 2.612 13.840 13.430 1.00 39.22 97 SER A N 1
ATOM 757 C CA . SER A 1 97 ? 2.303 14.824 14.456 1.00 39.22 97 SER A CA 1
ATOM 758 C C . SER A 1 97 ? 1.210 15.725 13.902 1.00 39.22 97 SER A C 1
ATOM 760 O O . SER A 1 97 ? 1.450 16.505 12.981 1.00 39.22 97 SER A O 1
ATOM 762 N N . ALA A 1 98 ? 0.017 15.585 14.460 1.00 42.59 98 ALA A N 1
ATOM 763 C CA . ALA A 1 98 ? -1.045 16.563 14.379 1.00 42.59 98 ALA A CA 1
ATOM 764 C C . ALA A 1 98 ? -0.509 17.896 14.899 1.00 42.59 98 ALA A C 1
ATOM 766 O O . ALA A 1 98 ? -0.457 18.144 16.105 1.00 42.59 98 ALA A O 1
ATOM 767 N N . HIS A 1 99 ? -0.017 18.742 13.999 1.00 41.62 99 HIS A N 1
ATOM 768 C CA . HIS A 1 99 ? 0.290 20.123 14.337 1.00 41.62 99 HIS A CA 1
ATOM 769 C C . HIS A 1 99 ? -1.024 20.897 14.287 1.00 41.62 99 HIS A C 1
ATOM 771 O O . HIS A 1 99 ? -1.287 21.653 13.354 1.00 41.62 99 HIS A O 1
ATOM 777 N N . ASP A 1 100 ? -1.869 20.653 15.288 1.00 42.69 100 ASP A N 1
ATOM 778 C CA . ASP A 1 100 ? -3.000 21.513 15.607 1.00 42.69 100 ASP A CA 1
ATOM 779 C C . ASP A 1 100 ? -2.423 22.848 16.095 1.00 42.69 100 ASP A C 1
ATOM 781 O O . ASP A 1 100 ? -2.092 23.038 17.266 1.00 42.69 100 ASP A O 1
ATOM 785 N N . GLN A 1 101 ? -2.221 23.789 15.169 1.00 46.88 101 GLN A N 1
ATOM 786 C CA . GLN A 1 101 ? -2.095 25.192 15.542 1.00 46.88 101 GLN A CA 1
ATOM 787 C C . GLN A 1 101 ? -3.483 25.728 15.856 1.00 46.88 101 GLN A C 1
ATOM 789 O O . GLN A 1 101 ? -4.084 26.466 15.078 1.00 46.88 101 GLN A O 1
ATOM 794 N N . ASN A 1 102 ? -3.949 25.396 17.057 1.00 40.09 102 ASN A N 1
ATOM 795 C CA . ASN A 1 102 ? -4.935 26.178 17.776 1.00 40.09 102 ASN A CA 1
ATOM 796 C C . ASN A 1 102 ? -4.354 27.576 18.042 1.00 40.09 102 ASN A C 1
ATOM 798 O O . ASN A 1 102 ? -3.777 27.858 19.093 1.00 40.09 102 ASN A O 1
ATOM 802 N N . ARG A 1 103 ? -4.468 28.469 17.055 1.00 38.94 103 ARG A N 1
ATOM 803 C CA . ARG A 1 103 ? -4.425 29.911 17.294 1.00 38.94 103 ARG A CA 1
ATOM 804 C C . ARG A 1 103 ? -5.816 30.331 17.763 1.00 38.94 103 ARG A C 1
ATOM 806 O O . ARG A 1 103 ? -6.665 30.715 16.966 1.00 38.94 103 ARG A O 1
ATOM 813 N N . SER A 1 104 ? -6.034 30.214 19.068 1.00 48.88 104 SER A N 1
ATOM 814 C CA . SER A 1 104 ? -7.074 30.964 19.765 1.00 48.88 104 SER A CA 1
ATOM 815 C C . SER A 1 104 ? -6.559 32.367 20.114 1.00 48.88 104 SER A C 1
ATOM 817 O O . SER A 1 104 ? -5.416 32.495 20.559 1.00 48.88 104 SER A O 1
ATOM 819 N N . LEU A 1 105 ? -7.480 33.336 19.990 1.00 45.72 105 LEU A N 1
ATOM 820 C CA . LEU A 1 105 ? -7.463 34.759 20.390 1.00 45.72 105 LEU A CA 1
ATOM 821 C C . LEU A 1 105 ? -6.896 35.770 19.381 1.00 45.72 105 LEU A C 1
ATOM 823 O O . LEU A 1 105 ? -5.682 35.748 19.085 1.00 45.72 105 LEU A O 1
#

Foldseek 3Di:
DDDPPPDPPDQPPCVNDPDNFQKKKKWKDAPPDDIDIDMDRDSVVNVVVQVVCCVVCVVHPFIKIWIWGDDPQFIATRDIDTPDPDDDDDGDRDRRPPPPPPPDD

Radius of gyration: 15.77 Å; chains: 1; bounding box: 32×54×35 Å

pLDDT: mean 71.1, std 20.15, range [36.0, 94.56]

Organism: NCBI:txid1038928

Secondary structure (DSSP, 8-state):
-------------GGGSSS--SEEEEEEEETTTEEEEEEES-HHHHHHHHHHHHHHHTTSTTEEEEEEEEETTEEEEEEEEE--SS--------B----------